Protein AF-A3X0A3-F1 (afdb_monomer)

Mean predicted aligned error: 9.27 Å

Secondary structure (DSSP, 8-state):
------HHHHHHHHHHHHHHHHHHHHHHHHHHHHHHHHHHT-TTS-HHHHHHHHHHHHHHHHHHHHHHS--PPPPPTT-

Solvent-accessible surface area (backbone atoms only — not comparable to full-atom values): 4770 Å² total; per-residue (Å²): 135,82,81,77,75,54,72,68,59,63,51,54,54,50,53,54,50,23,56,52,52,45,53,54,50,51,54,54,49,53,55,50,51,55,50,49,53,57,46,71,73,37,90,89,49,63,59,72,62,48,53,53,50,51,53,52,49,55,51,49,52,51,51,53,40,50,77,56,38,82,81,72,80,79,86,53,98,88,111

Foldseek 3Di:
DDPPPDPVVVVVVLQVVLVVVLVVLVVVLVVVVVVLVVLVPDPPHDVVVSVVVNVVSVVVSVVVSCVSHPDDDDDDPVD

Sequence (79 aa):
MAKRVTKTKSCKDRERLGVLRVKDHRQIEERILRLLDRYEASPETDKRWLDIGRSCIEQGFMAINRAVFEQKRAELPED

Radius of gyration: 19.41 Å; Cα contacts (8 Å, |Δi|>4): 25; chains: 1; bounding box: 53×17×53 Å

pLDDT: mean 80.84, std 17.56, range [38.0, 98.12]

Structure (mmCIF, N/CA/C/O backbone):
data_AF-A3X0A3-F1
#
_entry.id   AF-A3X0A3-F1
#
loop_
_atom_site.group_PDB
_atom_site.id
_atom_site.type_symbol
_atom_site.label_atom_id
_atom_site.label_alt_id
_atom_site.label_comp_id
_atom_site.label_asym_id
_atom_site.label_entity_id
_atom_site.label_seq_id
_atom_site.pdbx_PDB_ins_code
_atom_site.Cartn_x
_atom_site.Cartn_y
_atom_site.Cartn_z
_atom_site.occupancy
_atom_site.B_iso_or_equiv
_atom_site.auth_seq_id
_atom_site.auth_comp_id
_atom_site.auth_asym_id
_atom_site.auth_atom_id
_atom_site.pdbx_PDB_model_num
ATOM 1 N N . MET A 1 1 ? 41.046 1.877 -27.642 1.00 38.00 1 MET A N 1
ATOM 2 C CA . MET A 1 1 ? 40.057 0.810 -27.933 1.00 38.00 1 MET A CA 1
ATOM 3 C C . MET A 1 1 ? 38.888 0.930 -26.951 1.00 38.00 1 MET A C 1
ATOM 5 O O . MET A 1 1 ? 38.834 0.212 -25.960 1.00 38.00 1 MET A O 1
ATOM 9 N N . ALA A 1 2 ? 37.989 1.898 -27.157 1.00 44.72 2 ALA A N 1
ATOM 10 C CA . ALA A 1 2 ? 36.845 2.107 -26.269 1.00 44.72 2 ALA A CA 1
ATOM 11 C C . ALA A 1 2 ? 35.790 1.026 -26.542 1.00 44.72 2 ALA A C 1
ATOM 13 O O . ALA A 1 2 ? 35.214 0.979 -27.631 1.00 44.72 2 ALA A O 1
ATOM 14 N N . LYS A 1 3 ? 35.567 0.124 -25.577 1.00 47.91 3 LYS A N 1
ATOM 15 C CA . LYS A 1 3 ? 34.503 -0.884 -25.653 1.00 47.91 3 LYS A CA 1
ATOM 16 C C . LYS A 1 3 ? 33.167 -0.153 -25.768 1.00 47.91 3 LYS A C 1
ATOM 18 O O . LYS A 1 3 ? 32.677 0.418 -24.800 1.00 47.91 3 LYS A O 1
ATOM 23 N N . ARG A 1 4 ? 32.592 -0.174 -26.970 1.00 47.66 4 ARG A N 1
ATOM 24 C CA . ARG A 1 4 ? 31.225 0.253 -27.259 1.00 47.66 4 ARG A CA 1
ATOM 25 C C . ARG A 1 4 ? 30.309 -0.669 -26.451 1.00 47.66 4 ARG A C 1
ATOM 27 O O . ARG A 1 4 ? 30.013 -1.776 -26.889 1.00 47.66 4 ARG A O 1
ATOM 34 N N . VAL A 1 5 ? 29.946 -0.267 -25.230 1.00 52.19 5 VAL A N 1
ATOM 35 C CA . VAL A 1 5 ? 28.905 -0.945 -24.451 1.00 52.19 5 VAL A CA 1
ATOM 36 C C . VAL A 1 5 ? 27.651 -0.856 -25.307 1.00 52.19 5 VAL A C 1
ATOM 38 O O . VAL A 1 5 ? 27.069 0.211 -25.483 1.00 52.19 5 VAL A O 1
ATOM 41 N N . THR A 1 6 ? 27.311 -1.961 -25.960 1.00 47.50 6 THR A N 1
ATOM 42 C CA . THR A 1 6 ? 26.172 -2.036 -26.863 1.00 47.50 6 THR A CA 1
ATOM 43 C C . THR A 1 6 ? 24.920 -1.679 -26.067 1.00 47.50 6 THR A C 1
ATOM 45 O O . THR A 1 6 ? 24.668 -2.254 -25.007 1.00 47.50 6 THR A O 1
ATOM 48 N N . LYS A 1 7 ? 24.146 -0.712 -26.575 1.00 50.03 7 LYS A N 1
ATOM 49 C CA . LYS A 1 7 ? 22.904 -0.144 -26.006 1.00 50.03 7 LYS A CA 1
ATOM 50 C C . LYS A 1 7 ? 21.946 -1.205 -25.415 1.00 50.03 7 LYS A C 1
ATOM 52 O O . LYS A 1 7 ? 21.205 -0.933 -24.479 1.00 50.03 7 LYS A O 1
ATOM 57 N N . THR A 1 8 ? 22.021 -2.436 -25.917 1.00 47.41 8 THR A N 1
ATOM 58 C CA . THR A 1 8 ? 21.291 -3.632 -25.476 1.00 47.41 8 THR A CA 1
ATOM 59 C C . THR A 1 8 ? 21.637 -4.155 -24.075 1.00 47.41 8 THR A C 1
ATOM 61 O O . THR A 1 8 ? 20.733 -4.644 -23.402 1.00 47.41 8 THR A O 1
ATOM 64 N N . LYS A 1 9 ? 22.885 -4.048 -23.589 1.00 47.03 9 LYS A N 1
ATOM 65 C CA . LYS A 1 9 ? 23.236 -4.467 -22.209 1.00 47.03 9 LYS A CA 1
ATOM 66 C C . LYS A 1 9 ? 22.651 -3.514 -21.163 1.00 47.03 9 LYS A C 1
ATOM 68 O O . LYS A 1 9 ? 22.009 -3.954 -20.220 1.00 47.03 9 LYS A O 1
ATOM 73 N N . SER A 1 10 ? 22.757 -2.208 -21.415 1.00 51.81 10 SER A N 1
ATOM 74 C CA . SER A 1 10 ? 22.227 -1.161 -20.530 1.00 51.81 10 SER A CA 1
ATOM 75 C C . SER A 1 10 ? 20.709 -1.251 -20.313 1.00 51.81 10 SER A C 1
ATOM 77 O O . SER A 1 10 ? 20.235 -0.919 -19.229 1.00 51.81 10 SER A O 1
ATOM 79 N N . CYS A 1 11 ? 19.952 -1.696 -21.323 1.00 51.59 11 CYS A N 1
ATOM 80 C CA . CYS A 1 11 ? 18.496 -1.825 -21.240 1.00 51.59 11 CYS A CA 1
ATOM 81 C C . CYS A 1 11 ? 18.064 -3.033 -20.386 1.00 51.59 11 CYS A C 1
ATOM 83 O O . CYS A 1 11 ? 17.223 -2.892 -19.501 1.00 51.59 11 CYS A O 1
ATOM 85 N N . LYS A 1 12 ? 18.705 -4.198 -20.575 1.00 55.66 12 LYS A N 1
ATOM 86 C CA . LYS A 1 12 ? 18.412 -5.419 -19.798 1.00 55.66 12 LYS A CA 1
ATOM 87 C 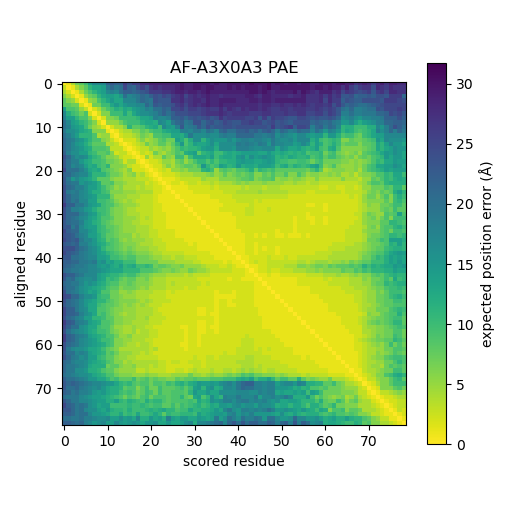C . LYS A 1 12 ? 18.777 -5.283 -18.320 1.00 55.66 12 LYS A C 1
ATOM 89 O O . LYS A 1 12 ? 18.048 -5.765 -17.456 1.00 55.66 12 LYS A O 1
ATOM 94 N N . ASP A 1 13 ? 19.875 -4.594 -18.020 1.00 60.12 13 ASP A N 1
ATOM 95 C CA . ASP A 1 13 ? 20.280 -4.344 -16.635 1.00 60.12 13 ASP A CA 1
ATOM 96 C C . ASP A 1 13 ? 19.296 -3.400 -15.924 1.00 60.12 13 ASP A C 1
ATOM 98 O O . ASP A 1 13 ? 18.975 -3.617 -14.757 1.00 60.12 13 ASP A O 1
ATOM 102 N N . ARG A 1 14 ? 18.740 -2.405 -16.635 1.00 60.75 14 ARG A N 1
ATOM 103 C CA . ARG A 1 14 ? 17.677 -1.530 -16.106 1.00 60.75 14 ARG A CA 1
ATOM 104 C C . ARG A 1 14 ? 16.388 -2.289 -15.803 1.00 60.75 14 ARG A C 1
ATOM 106 O O . ARG A 1 14 ? 15.820 -2.078 -14.738 1.00 60.75 14 ARG A O 1
ATOM 113 N N . GLU A 1 15 ? 15.956 -3.183 -16.689 1.00 64.69 15 GLU A N 1
ATOM 114 C CA . GLU A 1 15 ? 14.762 -4.012 -16.479 1.00 64.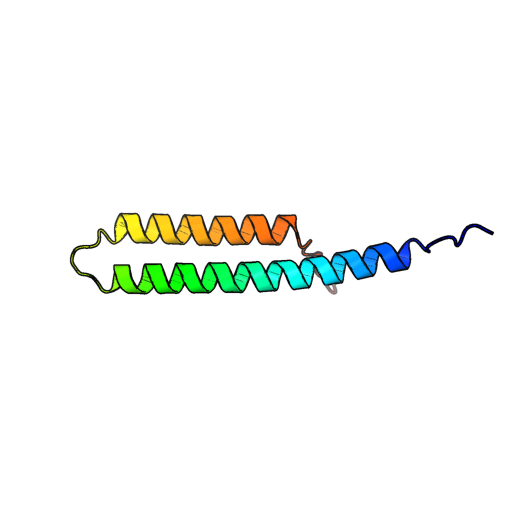69 15 GLU A CA 1
ATOM 115 C C . GLU A 1 15 ? 14.932 -4.940 -15.266 1.00 64.69 15 GLU A C 1
ATOM 117 O O . GLU A 1 15 ? 14.079 -4.985 -14.380 1.00 64.69 15 GLU A O 1
ATOM 122 N N . ARG A 1 16 ? 16.092 -5.601 -15.149 1.00 66.31 16 ARG A N 1
ATOM 123 C CA . ARG A 1 16 ? 16.416 -6.457 -13.999 1.00 66.31 16 ARG A CA 1
ATOM 124 C C . ARG A 1 16 ? 16.470 -5.672 -12.685 1.00 66.31 16 ARG A C 1
ATOM 126 O O . ARG A 1 16 ? 15.974 -6.155 -11.669 1.00 66.31 16 ARG A O 1
ATOM 133 N N . LEU A 1 17 ? 17.047 -4.469 -12.699 1.00 65.44 17 LEU A N 1
ATOM 134 C CA . LEU A 1 17 ? 17.068 -3.567 -11.543 1.00 65.44 17 LEU A CA 1
ATOM 135 C C . LEU A 1 17 ? 15.664 -3.076 -11.172 1.00 65.44 17 LEU A C 1
ATOM 137 O O . LEU A 1 17 ? 15.356 -2.995 -9.986 1.00 65.44 17 LEU A O 1
ATOM 141 N N . GLY A 1 18 ? 14.807 -2.796 -12.157 1.00 69.38 18 GLY A N 1
ATOM 142 C CA . GLY A 1 18 ? 13.409 -2.429 -11.932 1.00 69.38 18 GLY A CA 1
ATOM 143 C C . GLY A 1 18 ? 12.633 -3.548 -11.236 1.00 69.38 18 GLY A C 1
ATOM 144 O O . GLY A 1 18 ? 12.002 -3.315 -10.208 1.00 69.38 18 GLY A O 1
ATOM 145 N N . VAL A 1 19 ? 12.774 -4.787 -11.718 1.00 71.75 19 VAL A N 1
ATOM 146 C CA . VAL A 1 19 ? 12.149 -5.972 -11.103 1.00 71.75 19 VAL A CA 1
ATOM 147 C C . VAL A 1 19 ? 12.639 -6.204 -9.670 1.00 71.75 19 VAL A C 1
ATOM 149 O O . VAL A 1 19 ? 11.838 -6.537 -8.799 1.00 71.75 19 VAL A O 1
ATOM 152 N N . LEU A 1 20 ? 13.938 -6.034 -9.398 1.00 67.12 20 LEU A N 1
ATOM 153 C CA . LEU A 1 20 ? 14.480 -6.180 -8.041 1.00 67.12 20 LEU A CA 1
ATOM 154 C C . LEU A 1 20 ? 13.943 -5.103 -7.089 1.00 67.12 20 LEU A C 1
ATOM 156 O O . LEU A 1 20 ? 13.502 -5.435 -5.995 1.00 67.12 20 LEU A O 1
ATOM 160 N N . ARG A 1 21 ? 13.880 -3.841 -7.528 1.00 73.88 21 ARG A N 1
ATOM 161 C CA . ARG A 1 21 ? 13.337 -2.739 -6.716 1.00 73.88 21 ARG A CA 1
ATOM 162 C C . ARG A 1 21 ? 11.859 -2.936 -6.378 1.00 73.88 21 ARG A C 1
ATOM 164 O O . ARG A 1 21 ? 11.465 -2.734 -5.236 1.00 73.88 21 ARG A O 1
ATOM 171 N N . VAL A 1 22 ? 11.053 -3.410 -7.331 1.00 78.00 22 VAL A N 1
ATOM 172 C CA . VAL A 1 22 ? 9.633 -3.727 -7.083 1.00 78.00 22 VAL A CA 1
ATOM 173 C C . VAL A 1 22 ? 9.474 -4.846 -6.045 1.00 78.00 22 VAL A C 1
ATOM 175 O O . VAL A 1 22 ? 8.537 -4.813 -5.247 1.00 78.00 22 VAL A O 1
ATOM 178 N N . LYS A 1 23 ? 10.393 -5.824 -5.997 1.00 81.50 23 LYS A N 1
ATOM 179 C CA . LYS A 1 23 ? 10.373 -6.855 -4.944 1.00 81.50 23 LYS A CA 1
ATOM 180 C C . LYS A 1 23 ? 10.605 -6.258 -3.559 1.00 81.50 23 LYS A C 1
ATOM 182 O O . LYS A 1 23 ? 9.892 -6.636 -2.632 1.00 81.50 23 LYS A O 1
ATOM 187 N N . ASP A 1 24 ? 11.550 -5.331 -3.430 1.00 84.06 24 ASP A N 1
ATOM 188 C CA . ASP A 1 24 ? 11.834 -4.663 -2.156 1.00 84.06 24 ASP A CA 1
ATOM 189 C C . ASP A 1 24 ? 10.641 -3.809 -1.707 1.00 84.06 24 ASP A C 1
ATOM 191 O O . ASP A 1 24 ? 10.222 -3.886 -0.553 1.00 84.06 24 ASP A O 1
ATOM 195 N N . HIS A 1 25 ? 10.019 -3.069 -2.632 1.00 87.06 25 HIS A N 1
ATOM 196 C CA . HIS A 1 25 ? 8.812 -2.290 -2.342 1.00 87.06 25 HIS A CA 1
ATOM 197 C C . HIS A 1 25 ? 7.674 -3.171 -1.823 1.00 87.06 25 HIS A C 1
ATOM 199 O O . HIS A 1 25 ? 7.076 -2.847 -0.802 1.00 87.06 25 HIS A O 1
ATOM 205 N N . ARG A 1 26 ? 7.431 -4.321 -2.468 1.00 87.31 26 ARG A N 1
ATOM 206 C CA . ARG A 1 26 ? 6.403 -5.280 -2.042 1.00 87.31 26 ARG A CA 1
ATOM 207 C C . ARG A 1 26 ? 6.641 -5.789 -0.617 1.00 87.31 26 ARG A C 1
ATOM 209 O O . ARG A 1 26 ? 5.687 -5.983 0.126 1.00 87.31 26 ARG A O 1
ATOM 216 N N . GLN A 1 27 ? 7.895 -6.012 -0.214 1.00 91.50 27 GLN A N 1
ATOM 217 C CA . GLN A 1 27 ? 8.190 -6.432 1.162 1.00 91.50 27 GLN A CA 1
ATOM 218 C C . GLN A 1 27 ? 7.865 -5.339 2.184 1.00 91.50 27 GLN A C 1
ATOM 220 O O . GLN A 1 27 ? 7.408 -5.646 3.285 1.00 91.50 27 GLN A O 1
ATOM 225 N N . ILE A 1 28 ? 8.121 -4.074 1.843 1.00 94.12 28 ILE A N 1
ATOM 226 C CA . ILE A 1 28 ? 7.806 -2.937 2.712 1.00 94.12 28 ILE A CA 1
ATOM 227 C C . ILE A 1 28 ? 6.288 -2.748 2.794 1.00 94.12 28 ILE A C 1
ATOM 229 O O . ILE A 1 28 ? 5.760 -2.626 3.897 1.00 94.12 28 ILE A O 1
ATOM 233 N N . GLU A 1 29 ? 5.598 -2.787 1.653 1.00 94.81 29 GLU A N 1
ATOM 234 C CA . GLU A 1 29 ? 4.138 -2.720 1.562 1.00 94.81 29 GLU A CA 1
ATOM 235 C C . GLU A 1 29 ? 3.483 -3.783 2.448 1.00 94.81 29 GLU A C 1
ATOM 237 O O . GLU A 1 29 ? 2.737 -3.442 3.359 1.00 94.81 29 GLU A O 1
ATOM 242 N N . GLU A 1 30 ? 3.859 -5.054 2.291 1.00 96.00 30 GLU A N 1
ATOM 243 C CA . GLU A 1 30 ? 3.333 -6.166 3.092 1.00 96.00 30 GLU A CA 1
ATOM 244 C C . GLU A 1 30 ? 3.551 -5.962 4.604 1.00 96.00 30 GLU A C 1
ATOM 246 O O . GLU A 1 30 ? 2.670 -6.245 5.416 1.00 96.00 30 GLU A O 1
ATOM 251 N N . ARG A 1 31 ? 4.716 -5.442 5.017 1.00 96.94 31 ARG A N 1
ATOM 252 C CA . ARG A 1 31 ? 4.986 -5.144 6.437 1.00 96.94 31 ARG A CA 1
ATOM 253 C C . ARG A 1 31 ? 4.059 -4.061 6.979 1.00 96.94 31 ARG A C 1
ATOM 255 O O . ARG A 1 31 ? 3.634 -4.157 8.131 1.00 96.94 31 ARG A O 1
ATOM 262 N N . ILE A 1 32 ? 3.769 -3.044 6.172 1.00 96.62 32 ILE A N 1
ATOM 263 C CA . ILE A 1 32 ? 2.852 -1.965 6.539 1.00 96.62 32 ILE A CA 1
ATOM 264 C C . ILE A 1 32 ? 1.419 -2.494 6.577 1.00 96.62 32 ILE A C 1
ATOM 266 O O . ILE A 1 32 ? 0.736 -2.266 7.568 1.00 96.62 32 ILE A O 1
ATOM 270 N N . LEU A 1 33 ? 0.981 -3.270 5.584 1.00 95.88 33 LEU A N 1
ATOM 271 C CA . LEU A 1 33 ? -0.361 -3.860 5.576 1.00 95.88 33 LEU A CA 1
ATOM 272 C C . LEU A 1 33 ? -0.600 -4.737 6.813 1.00 95.88 33 LEU A C 1
ATOM 274 O O . LEU A 1 33 ? -1.602 -4.555 7.495 1.00 95.88 33 LEU A O 1
ATOM 278 N N . ARG A 1 34 ? 0.375 -5.560 7.218 1.00 96.94 34 ARG A N 1
ATOM 279 C CA . ARG A 1 34 ? 0.299 -6.332 8.476 1.00 96.94 34 ARG A CA 1
ATOM 280 C C . ARG A 1 34 ? 0.270 -5.471 9.736 1.00 96.94 34 ARG A C 1
ATOM 282 O O . ARG A 1 34 ? -0.228 -5.899 10.776 1.00 96.94 34 ARG A O 1
ATOM 289 N N . LEU A 1 35 ? 0.869 -4.281 9.700 1.00 96.06 35 LEU A N 1
ATOM 290 C CA . LEU A 1 35 ? 0.726 -3.311 10.782 1.00 96.06 35 LEU A CA 1
ATOM 291 C C . LEU A 1 35 ? -0.709 -2.765 10.815 1.00 96.06 35 LEU A C 1
ATOM 293 O O . LEU A 1 35 ? -1.291 -2.718 11.894 1.00 96.06 35 LEU A O 1
ATOM 297 N N . LEU A 1 36 ? -1.292 -2.429 9.661 1.00 96.56 36 LEU A N 1
ATOM 298 C CA . LEU A 1 36 ? -2.686 -1.985 9.564 1.00 96.56 36 LEU A CA 1
ATOM 299 C C . LEU A 1 36 ? -3.667 -3.075 10.010 1.00 96.56 36 LEU A C 1
ATOM 301 O O . LEU A 1 36 ? -4.610 -2.770 10.727 1.00 96.56 36 LEU A O 1
ATOM 305 N N . ASP A 1 37 ? -3.407 -4.344 9.689 1.00 95.94 37 ASP A N 1
ATOM 306 C CA . ASP A 1 37 ? -4.236 -5.475 10.132 1.00 95.94 37 ASP A CA 1
ATOM 307 C C . ASP A 1 37 ? -4.273 -5.607 11.665 1.00 95.94 37 ASP A C 1
ATOM 309 O O . ASP A 1 37 ? -5.293 -5.981 12.242 1.00 95.94 37 ASP A O 1
ATOM 313 N N . ARG A 1 38 ? -3.180 -5.251 12.356 1.00 96.19 38 ARG A N 1
ATOM 314 C CA . ARG A 1 38 ? -3.162 -5.211 13.829 1.00 96.19 38 ARG A CA 1
ATOM 315 C C . ARG A 1 38 ? -4.027 -4.085 14.387 1.00 96.19 38 ARG A C 1
ATOM 317 O O . ARG A 1 38 ? -4.648 -4.272 15.429 1.00 96.19 38 ARG A O 1
ATOM 324 N N . TYR A 1 39 ? -4.075 -2.941 13.710 1.00 96.19 39 TYR A N 1
ATOM 325 C CA . TYR A 1 39 ? -4.952 -1.838 14.097 1.00 96.19 39 TYR A CA 1
ATOM 326 C C . TYR A 1 39 ? -6.421 -2.136 13.784 1.00 96.19 39 TYR A C 1
ATOM 328 O O . TYR A 1 39 ? -7.277 -1.798 14.595 1.00 96.19 39 TYR A O 1
ATOM 336 N N . GLU A 1 40 ? -6.706 -2.830 12.680 1.00 94.81 40 GLU A N 1
ATOM 337 C CA . GLU A 1 40 ? -8.055 -3.270 12.290 1.00 94.81 40 GLU A CA 1
ATOM 338 C C . GLU A 1 40 ? -8.696 -4.188 13.344 1.00 94.81 40 GLU A C 1
ATOM 340 O O . GLU A 1 40 ? -9.905 -4.135 13.586 1.00 94.81 40 GLU A O 1
ATOM 345 N N . 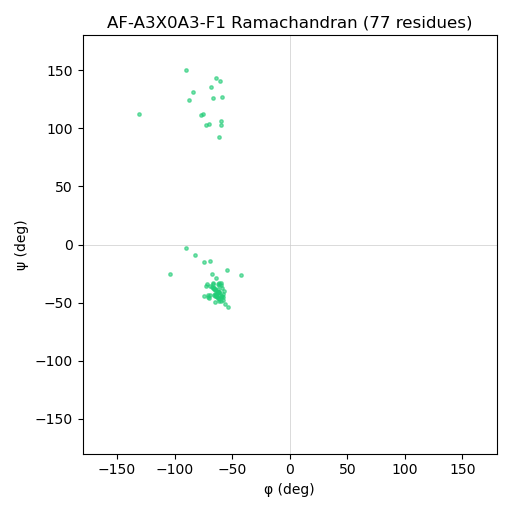ALA A 1 41 ? -7.876 -5.014 14.001 1.00 94.06 41 ALA A N 1
ATOM 346 C CA . ALA A 1 41 ? -8.306 -5.903 15.077 1.00 94.06 41 ALA A CA 1
ATOM 347 C C . ALA A 1 41 ? -8.583 -5.178 16.408 1.00 94.06 41 ALA A C 1
ATOM 349 O O . ALA A 1 41 ? -9.201 -5.764 17.298 1.00 94.06 41 ALA A O 1
ATOM 350 N N . SER A 1 42 ? -8.131 -3.928 16.568 1.00 94.38 42 SER A N 1
ATOM 351 C CA . SER A 1 42 ? -8.354 -3.155 17.790 1.00 94.38 42 SER A CA 1
ATOM 352 C C . SER A 1 42 ? -9.695 -2.410 17.730 1.00 94.38 42 SER A C 1
ATOM 354 O O . SER A 1 42 ? -9.910 -1.617 16.810 1.00 94.38 42 SER A O 1
ATOM 356 N N . PRO A 1 43 ? -10.595 -2.596 18.714 1.00 92.38 43 PRO A N 1
ATOM 357 C CA . PRO A 1 43 ? -11.880 -1.895 18.759 1.00 92.38 43 PRO A CA 1
ATOM 358 C C . PRO A 1 43 ? -11.748 -0.390 19.039 1.00 92.38 43 PRO A C 1
ATOM 360 O O . PRO A 1 43 ? -12.707 0.349 18.838 1.00 92.38 43 PRO A O 1
ATOM 363 N N . GLU A 1 44 ? -10.580 0.071 19.492 1.00 95.06 44 GLU A N 1
ATOM 364 C CA . GLU A 1 44 ? -10.291 1.489 19.753 1.00 95.06 44 GLU A CA 1
ATOM 365 C C . GLU A 1 44 ? -9.893 2.258 18.482 1.00 95.06 44 GLU A C 1
ATOM 367 O O . GLU A 1 44 ? -9.776 3.484 18.503 1.00 95.06 44 GLU A O 1
ATOM 372 N N . THR A 1 45 ? -9.674 1.557 17.367 1.00 96.44 45 THR A N 1
ATOM 373 C CA . THR A 1 45 ? -9.255 2.170 16.107 1.00 96.44 45 THR A CA 1
ATOM 374 C C . THR A 1 45 ? -10.449 2.708 15.322 1.00 96.44 45 THR A C 1
ATOM 376 O O . THR A 1 45 ? -11.412 1.987 15.051 1.00 96.44 45 THR A O 1
ATOM 379 N N . ASP A 1 46 ? -10.354 3.954 14.851 1.00 97.38 46 ASP A N 1
ATOM 380 C CA . ASP A 1 46 ? -11.288 4.481 13.854 1.00 97.38 46 ASP A CA 1
ATOM 381 C C . ASP A 1 46 ? -11.047 3.812 12.489 1.00 97.38 46 ASP A C 1
ATOM 383 O O . ASP A 1 46 ? -10.104 4.137 11.759 1.00 97.38 46 ASP A O 1
ATOM 387 N N . LYS A 1 47 ? -11.933 2.874 12.144 1.00 95.75 47 LYS A N 1
ATOM 388 C CA . LYS A 1 47 ? -11.860 2.085 10.907 1.00 95.75 47 LYS A CA 1
ATOM 389 C C . LYS A 1 47 ? -11.946 2.938 9.649 1.00 95.75 47 LYS A C 1
ATOM 391 O O . LYS A 1 47 ? -11.254 2.663 8.677 1.00 95.75 47 LYS A O 1
ATOM 396 N N . ARG A 1 48 ? -12.727 4.024 9.670 1.00 97.19 48 ARG A N 1
ATOM 397 C CA . ARG A 1 48 ? -12.896 4.882 8.491 1.00 97.19 48 ARG A CA 1
ATOM 398 C C . ARG A 1 48 ? -11.578 5.548 8.123 1.00 97.19 48 ARG A C 1
ATOM 400 O O . ARG A 1 48 ? -11.219 5.615 6.951 1.00 97.19 48 ARG A O 1
ATOM 407 N N . TRP A 1 49 ? -10.858 6.056 9.120 1.00 97.88 49 TRP A N 1
ATOM 408 C CA . TRP A 1 49 ? -9.542 6.649 8.892 1.00 97.88 49 TRP A CA 1
ATOM 409 C C . TRP A 1 49 ? -8.478 5.600 8.566 1.00 97.88 49 TRP A C 1
ATOM 411 O O . TRP A 1 49 ? -7.602 5.875 7.743 1.00 97.88 49 TRP A O 1
ATOM 421 N N . LEU A 1 50 ? -8.576 4.399 9.144 1.00 97.81 50 LEU A N 1
ATOM 422 C CA . LEU A 1 50 ? -7.685 3.289 8.815 1.00 97.81 50 LEU A CA 1
ATOM 423 C C . LEU A 1 50 ? -7.827 2.851 7.346 1.00 97.81 50 LEU A C 1
ATOM 425 O O . LEU A 1 50 ? -6.813 2.700 6.663 1.00 97.81 50 LEU A O 1
ATOM 429 N N . ASP A 1 51 ? -9.055 2.736 6.837 1.00 97.62 51 ASP A N 1
ATOM 430 C CA . ASP A 1 51 ? -9.353 2.386 5.440 1.00 97.62 51 ASP A CA 1
ATOM 431 C C . ASP A 1 51 ? -8.818 3.429 4.448 1.00 97.62 51 ASP A C 1
ATOM 433 O O . ASP A 1 51 ? -8.239 3.085 3.410 1.00 97.62 51 ASP A O 1
ATOM 437 N N . ILE A 1 52 ? -8.960 4.718 4.784 1.00 98.12 52 ILE A N 1
ATOM 438 C CA . ILE A 1 52 ? -8.379 5.820 4.002 1.00 98.12 52 ILE A CA 1
ATOM 439 C C . ILE A 1 52 ? -6.853 5.682 3.971 1.00 98.12 52 ILE A C 1
ATOM 441 O O . ILE A 1 52 ? -6.248 5.730 2.899 1.00 98.12 52 ILE A O 1
ATOM 445 N N . GLY A 1 53 ? -6.232 5.465 5.13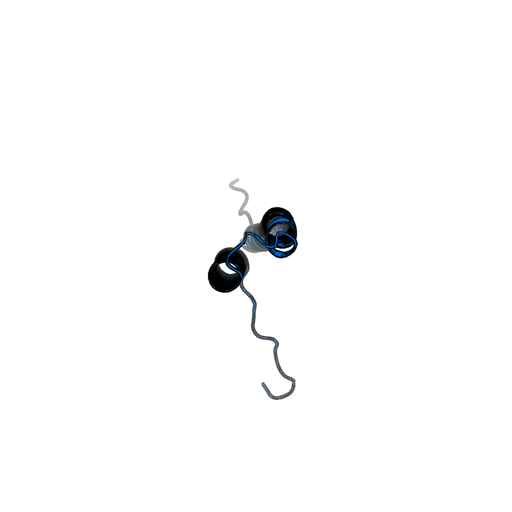4 1.00 97.69 53 GLY A N 1
ATOM 446 C CA . GLY A 1 53 ? -4.788 5.271 5.248 1.00 97.69 53 GLY A CA 1
ATOM 447 C C . GLY A 1 53 ? -4.288 4.095 4.407 1.00 97.69 53 GLY A C 1
ATOM 448 O O . GLY A 1 53 ? -3.340 4.259 3.637 1.00 97.69 53 GLY A O 1
ATOM 449 N N . ARG A 1 54 ? -4.961 2.938 4.493 1.00 97.81 54 ARG A N 1
ATOM 450 C CA . ARG A 1 54 ? -4.660 1.744 3.686 1.00 97.81 54 ARG A CA 1
ATOM 451 C C . ARG A 1 54 ? -4.704 2.060 2.194 1.00 97.81 54 ARG A C 1
ATOM 453 O O . ARG A 1 54 ? -3.722 1.821 1.495 1.00 97.81 54 ARG A O 1
ATOM 460 N N . SER A 1 55 ? -5.791 2.680 1.738 1.00 97.75 55 SER A N 1
ATOM 461 C CA . SER A 1 55 ? -5.986 3.032 0.327 1.00 97.75 55 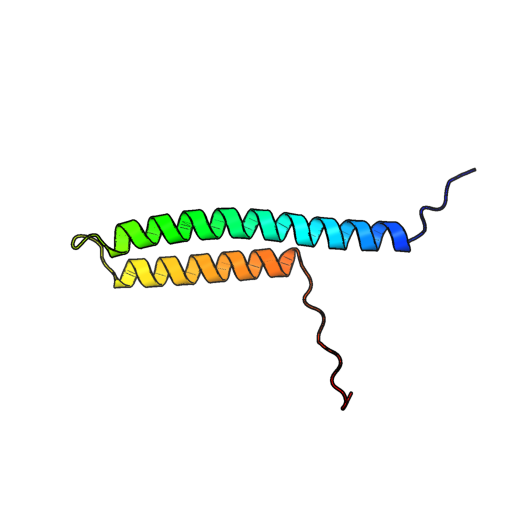SER A CA 1
ATOM 462 C C . SER A 1 55 ? -4.878 3.954 -0.195 1.00 97.75 55 SER A C 1
ATOM 464 O O . SER A 1 55 ? -4.335 3.733 -1.278 1.00 97.75 55 SER A O 1
ATOM 466 N N . CYS A 1 56 ? -4.496 4.975 0.578 1.00 98.00 56 CYS A N 1
ATOM 467 C CA . CYS A 1 56 ? -3.419 5.889 0.192 1.00 98.00 56 CYS A CA 1
ATOM 468 C C . CYS A 1 56 ? -2.052 5.194 0.124 1.00 98.00 56 CYS A C 1
ATOM 470 O O . CYS A 1 56 ? -1.253 5.501 -0.762 1.00 98.00 56 CYS A O 1
ATOM 472 N N . ILE A 1 57 ? -1.776 4.257 1.035 1.00 96.81 57 ILE A N 1
ATOM 473 C CA . ILE A 1 57 ? -0.527 3.486 1.048 1.00 96.81 57 ILE A CA 1
ATOM 474 C C . ILE A 1 57 ? -0.431 2.598 -0.198 1.00 96.81 57 ILE A C 1
ATOM 476 O O . ILE A 1 57 ? 0.574 2.662 -0.907 1.00 96.81 57 ILE A O 1
ATOM 480 N N . GLU A 1 58 ? -1.478 1.830 -0.505 1.00 95.50 58 GLU A N 1
ATOM 481 C CA . GLU A 1 58 ? -1.535 0.962 -1.691 1.00 95.50 58 GLU A CA 1
ATOM 482 C C . GLU A 1 58 ? -1.382 1.773 -2.988 1.00 95.50 58 GLU A C 1
ATOM 484 O O . GLU A 1 58 ? -0.594 1.427 -3.874 1.00 95.50 58 GLU A O 1
ATOM 489 N N . GLN A 1 59 ? -2.071 2.916 -3.089 1.00 96.12 59 GLN A N 1
ATOM 490 C CA . GLN A 1 59 ? -1.914 3.837 -4.219 1.00 96.12 59 GLN A CA 1
ATOM 491 C C . GLN A 1 59 ? -0.486 4.388 -4.321 1.00 96.12 59 GLN A C 1
ATOM 493 O O . GLN A 1 59 ? 0.067 4.468 -5.422 1.00 96.12 59 GLN A 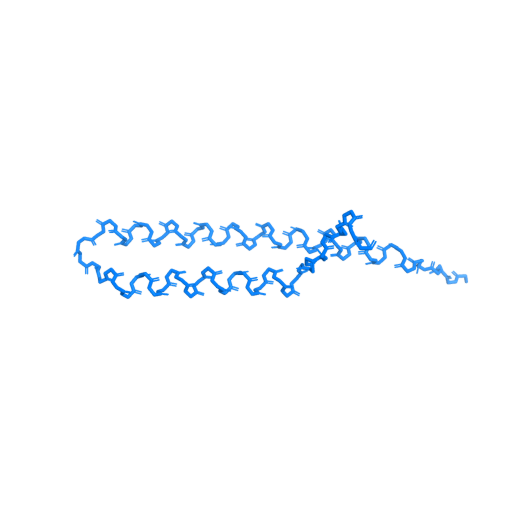O 1
ATOM 498 N N . GLY A 1 60 ? 0.135 4.727 -3.189 1.00 94.94 60 GLY A N 1
ATOM 499 C CA . GLY A 1 60 ? 1.523 5.178 -3.124 1.00 94.94 60 GL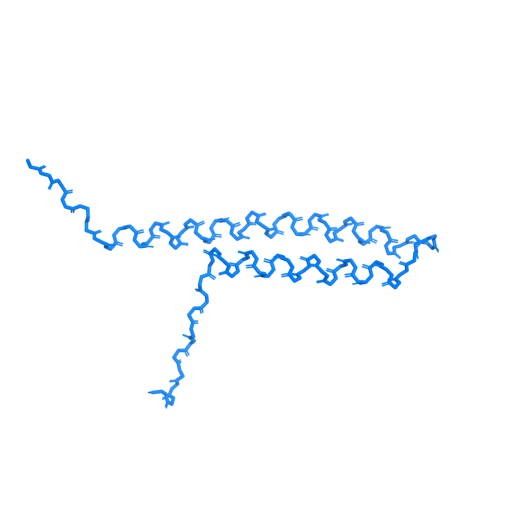Y A CA 1
ATOM 500 C C . GLY A 1 60 ? 2.497 4.127 -3.657 1.00 94.94 60 GLY A C 1
ATOM 501 O O . GLY A 1 60 ? 3.314 4.429 -4.531 1.00 94.94 60 GLY A O 1
ATOM 502 N N . PH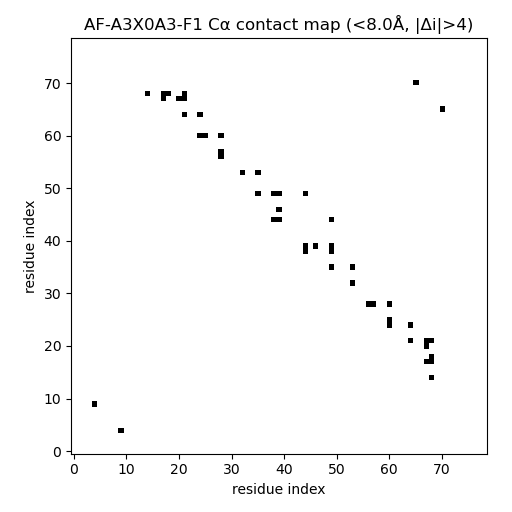E A 1 61 ? 2.376 2.874 -3.210 1.00 93.00 61 PHE A N 1
ATOM 503 C CA . PHE A 1 61 ? 3.207 1.776 -3.712 1.00 93.00 61 PHE A CA 1
ATOM 504 C C . PHE A 1 61 ? 2.955 1.481 -5.189 1.00 93.00 61 PHE A C 1
ATOM 506 O O . PHE A 1 61 ? 3.912 1.271 -5.938 1.00 93.00 61 PHE A O 1
ATOM 513 N N . MET A 1 62 ? 1.706 1.541 -5.654 1.00 89.88 62 MET A N 1
ATOM 514 C CA . MET A 1 62 ? 1.384 1.406 -7.076 1.00 89.88 62 MET A CA 1
ATOM 515 C C . MET A 1 62 ? 2.064 2.493 -7.922 1.00 89.88 62 MET A C 1
ATOM 517 O O . MET A 1 62 ? 2.656 2.180 -8.959 1.00 89.88 62 MET A O 1
ATOM 521 N N . ALA A 1 63 ? 2.023 3.753 -7.478 1.00 91.00 63 ALA A N 1
ATOM 522 C CA . ALA A 1 63 ? 2.663 4.874 -8.163 1.00 91.00 63 ALA A CA 1
ATOM 523 C C . ALA A 1 63 ? 4.193 4.724 -8.205 1.00 91.00 63 ALA A C 1
ATOM 525 O O . ALA A 1 63 ? 4.800 4.880 -9.266 1.00 91.00 63 ALA A O 1
ATOM 526 N N . ILE A 1 64 ? 4.813 4.341 -7.084 1.00 87.94 64 ILE A N 1
ATOM 527 C CA . ILE A 1 64 ? 6.258 4.079 -7.000 1.00 87.94 64 ILE A CA 1
ATOM 528 C C . ILE A 1 64 ? 6.652 2.916 -7.920 1.00 87.94 64 ILE A C 1
ATOM 530 O O . ILE A 1 64 ? 7.621 3.018 -8.675 1.00 87.94 64 ILE A O 1
ATOM 534 N N . ASN A 1 65 ? 5.898 1.816 -7.895 1.00 85.69 65 ASN A N 1
ATOM 535 C CA . ASN A 1 65 ? 6.165 0.653 -8.736 1.00 85.69 65 ASN A CA 1
ATOM 536 C C . ASN A 1 65 ? 6.074 1.012 -10.222 1.00 85.69 65 ASN A C 1
ATOM 538 O O . ASN A 1 65 ? 6.954 0.616 -10.980 1.00 85.69 65 ASN A O 1
ATOM 542 N N . ARG A 1 66 ? 5.092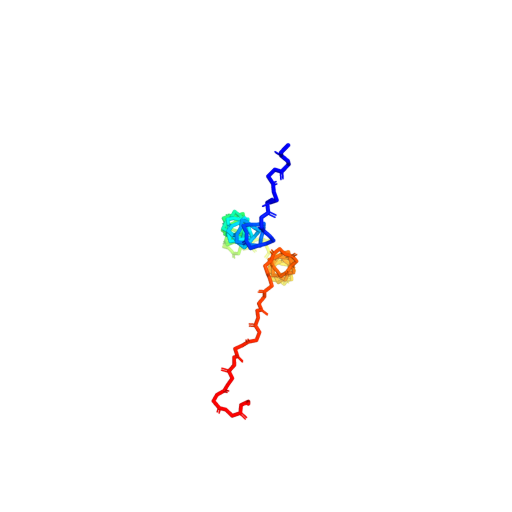 1.827 -10.630 1.00 84.12 66 ARG A N 1
ATOM 543 C CA . ARG A 1 66 ? 5.003 2.335 -12.010 1.00 84.12 66 ARG A CA 1
ATOM 544 C C . ARG A 1 66 ? 6.131 3.290 -12.391 1.00 84.12 66 ARG A C 1
ATOM 546 O O . ARG A 1 66 ? 6.565 3.270 -13.536 1.00 84.12 66 ARG A O 1
ATOM 553 N N . ALA A 1 67 ? 6.631 4.098 -11.458 1.00 83.88 67 ALA A N 1
ATOM 554 C CA . ALA A 1 67 ? 7.763 4.989 -11.720 1.00 83.88 67 ALA A CA 1
ATOM 555 C C . ALA A 1 67 ? 9.078 4.225 -11.973 1.00 83.88 67 ALA A C 1
ATOM 557 O O . ALA A 1 67 ? 9.982 4.740 -12.630 1.00 83.88 67 ALA A O 1
ATOM 558 N N . VAL A 1 68 ? 9.198 3.002 -11.445 1.00 79.44 68 VAL A N 1
ATOM 559 C CA . VAL A 1 68 ? 10.409 2.171 -11.546 1.00 79.44 68 VAL A CA 1
ATOM 560 C C . VAL A 1 68 ? 10.271 1.045 -12.579 1.00 79.44 68 VAL A C 1
ATOM 562 O O . VAL A 1 68 ? 11.280 0.588 -13.119 1.00 79.44 68 VAL A O 1
ATOM 565 N N . PHE A 1 69 ? 9.046 0.608 -12.871 1.00 77.88 69 PHE A N 1
ATOM 566 C CA . PHE A 1 69 ? 8.745 -0.480 -13.792 1.00 77.88 69 PHE A CA 1
ATOM 567 C C . PHE A 1 69 ? 7.657 -0.067 -14.789 1.00 77.88 69 PHE A C 1
ATOM 569 O O . PHE A 1 69 ? 6.491 0.118 -14.438 1.00 77.88 69 PHE A O 1
ATOM 576 N N . GLU A 1 70 ? 8.047 0.049 -16.057 1.00 70.06 70 GLU A N 1
ATOM 577 C CA . GLU A 1 70 ? 7.133 0.362 -17.150 1.00 70.06 70 GLU A CA 1
ATOM 578 C C . GLU A 1 70 ? 6.329 -0.892 -17.527 1.00 70.06 70 GLU A C 1
ATOM 580 O O . GLU A 1 70 ? 6.865 -1.862 -18.065 1.00 70.06 70 GLU A O 1
ATOM 585 N N . GLN A 1 71 ? 5.024 -0.882 -17.243 1.00 62.03 71 GLN A N 1
ATOM 586 C CA . GLN A 1 71 ? 4.105 -1.876 -17.795 1.00 62.03 71 GLN A CA 1
ATOM 587 C C . GLN A 1 71 ? 3.898 -1.557 -19.276 1.00 62.03 71 GLN A C 1
ATOM 589 O O . GLN A 1 71 ? 3.171 -0.626 -19.622 1.00 62.03 71 GLN A O 1
ATOM 594 N N . LYS A 1 72 ? 4.544 -2.321 -20.159 1.00 69.31 72 LYS A N 1
ATOM 595 C CA . LYS A 1 72 ? 4.217 -2.281 -21.587 1.00 69.31 72 LYS A CA 1
ATOM 596 C C . LYS A 1 72 ? 2.788 -2.778 -21.781 1.00 69.31 72 LYS A C 1
ATOM 598 O O . LYS A 1 72 ? 2.349 -3.691 -21.080 1.00 69.31 72 LYS A O 1
ATOM 603 N N . ARG A 1 73 ? 2.066 -2.175 -22.727 1.00 69.69 73 ARG A N 1
ATOM 604 C CA . ARG A 1 73 ? 0.779 -2.723 -23.169 1.00 69.69 73 ARG A CA 1
ATOM 605 C C . ARG A 1 73 ? 1.024 -4.117 -23.746 1.00 69.69 73 ARG A C 1
ATOM 607 O O . ARG A 1 73 ? 2.053 -4.336 -24.383 1.00 69.69 73 ARG A O 1
ATOM 614 N N . ALA A 1 74 ? 0.115 -5.043 -23.471 1.00 71.75 74 ALA A N 1
ATOM 615 C CA . ALA A 1 74 ? 0.102 -6.307 -24.189 1.00 71.75 74 ALA A CA 1
ATOM 616 C C . ALA A 1 74 ? -0.310 -6.020 -25.636 1.00 71.75 74 ALA A C 1
ATOM 618 O O . ALA A 1 74 ? -1.238 -5.241 -25.841 1.00 71.75 74 ALA A O 1
ATOM 619 N N . GLU A 1 75 ? 0.391 -6.619 -26.596 1.00 78.56 75 GLU A N 1
ATOM 620 C CA . GLU A 1 75 ? -0.091 -6.694 -27.975 1.00 78.56 75 GLU A CA 1
ATOM 621 C C . GLU A 1 75 ? -1.321 -7.595 -27.969 1.00 78.56 75 GLU A C 1
ATOM 623 O O . GLU A 1 75 ? -1.284 -8.708 -27.425 1.00 78.56 75 GLU A O 1
ATOM 628 N N . LEU A 1 76 ? -2.422 -7.085 -28.502 1.00 87.50 76 LEU A N 1
ATOM 629 C CA . LEU A 1 76 ? -3.625 -7.874 -28.684 1.00 87.50 76 LEU A CA 1
ATOM 630 C C . LEU A 1 76 ? -3.589 -8.538 -30.068 1.00 87.50 76 LEU A C 1
ATOM 632 O O . LEU A 1 76 ? -2.990 -7.988 -30.990 1.00 87.50 76 LEU A O 1
ATOM 636 N N . PRO A 1 77 ? -4.206 -9.722 -30.247 1.00 81.12 77 PRO A N 1
ATOM 637 C CA . PRO A 1 77 ? -4.298 -10.368 -31.560 1.00 81.12 77 PRO A CA 1
ATOM 638 C C . PRO A 1 77 ? -4.908 -9.478 -32.657 1.00 81.12 77 PRO A C 1
ATOM 640 O O . PRO A 1 77 ? -4.713 -9.752 -33.838 1.00 81.12 77 PRO A O 1
ATOM 643 N N . GLU A 1 78 ? -5.675 -8.465 -32.259 1.00 87.94 78 GLU A N 1
ATOM 644 C CA . GLU A 1 78 ? -6.330 -7.476 -33.112 1.00 87.94 78 GLU A CA 1
ATOM 645 C C . GLU A 1 78 ? -5.521 -6.196 -33.423 1.00 87.94 78 GLU A C 1
ATOM 647 O O . GLU A 1 78 ? -6.036 -5.368 -34.179 1.00 87.94 78 GLU A O 1
ATOM 652 N N . ASP A 1 79 ? -4.313 -6.016 -32.867 1.00 69.44 79 ASP A N 1
ATOM 653 C CA . ASP A 1 79 ? -3.432 -4.856 -33.136 1.00 69.44 79 ASP A CA 1
ATOM 654 C C . ASP A 1 79 ? -2.660 -4.948 -34.474 1.00 69.44 79 ASP A C 1
ATOM 656 O O . ASP A 1 79 ? -2.324 -6.070 -34.927 1.00 69.44 79 ASP A O 1
#